Protein AF-A0A0F9EIV1-F1 (afdb_monomer)

Sequence (151 aa):
MVTTETQIANTALSLMGEGEIADIDGTDATAAKLEEVYDQNRDFVLEAFPWPCAIKRLHLTLSGKTAVGGITNANPGVVTATAHPFSDGELVTFVDVDGMSNINGNIFKVKNKATDTFELYDVENEKVDTTLYGTYAAAADFVYRYATPDW

Structure (mmCIF, N/CA/C/O backbone):
data_AF-A0A0F9EIV1-F1
#
_entry.id   AF-A0A0F9EIV1-F1
#
loop_
_atom_site.group_PDB
_atom_site.id
_atom_site.type_symbol
_atom_site.label_atom_id
_atom_site.label_alt_id
_atom_site.label_comp_id
_atom_site.label_asym_id
_atom_site.label_entity_id
_atom_site.label_seq_id
_atom_site.pdbx_PDB_ins_code
_atom_site.Cartn_x
_atom_site.Cartn_y
_atom_site.Cartn_z
_atom_site.occupancy
_atom_site.B_iso_or_equiv
_atom_site.auth_seq_id
_atom_site.auth_comp_id
_atom_site.auth_asym_id
_atom_site.auth_atom_id
_atom_site.pdbx_PDB_model_num
ATOM 1 N N . MET A 1 1 ? -20.944 -5.362 27.459 1.00 55.03 1 MET A N 1
ATOM 2 C CA . MET A 1 1 ? -20.037 -6.200 26.652 1.00 55.03 1 MET A CA 1
ATOM 3 C C . MET A 1 1 ? -19.846 -5.435 25.360 1.00 55.03 1 MET A C 1
ATOM 5 O O . MET A 1 1 ? -20.838 -5.206 24.684 1.00 55.03 1 MET A O 1
ATOM 9 N N . VAL A 1 2 ? -18.653 -4.901 25.121 1.00 57.84 2 VAL A N 1
ATOM 10 C CA . VAL A 1 2 ? -18.338 -4.182 23.881 1.00 57.84 2 VAL A CA 1
ATOM 11 C C . VAL A 1 2 ? -18.090 -5.266 22.837 1.00 57.84 2 VAL A C 1
ATOM 13 O O . VAL A 1 2 ? -17.235 -6.119 23.055 1.00 57.84 2 VAL A O 1
ATOM 16 N N . THR A 1 3 ? -18.921 -5.338 21.804 1.00 75.31 3 THR A N 1
ATOM 17 C CA . THR A 1 3 ? -18.943 -6.465 20.857 1.00 75.31 3 THR A CA 1
ATOM 18 C C . THR A 1 3 ? -18.286 -6.138 19.520 1.00 75.31 3 THR A C 1
ATOM 20 O O . THR A 1 3 ? -18.046 -7.050 18.738 1.00 75.31 3 THR A O 1
ATOM 23 N N . THR A 1 4 ? -17.994 -4.862 19.254 1.00 85.94 4 THR A N 1
ATOM 24 C CA . THR A 1 4 ? -17.487 -4.373 17.960 1.00 85.94 4 THR A CA 1
ATOM 25 C C . THR A 1 4 ? -16.429 -3.285 18.143 1.00 85.94 4 THR A C 1
ATOM 27 O O . THR A 1 4 ? -16.513 -2.513 19.099 1.00 85.94 4 THR A O 1
ATOM 30 N N . GLU A 1 5 ? -15.504 -3.158 17.194 1.00 83.38 5 GLU A N 1
ATOM 31 C CA . GLU A 1 5 ? -14.418 -2.161 17.201 1.00 83.38 5 GLU A CA 1
ATOM 32 C C . GLU A 1 5 ? -14.948 -0.721 17.262 1.00 83.38 5 GLU A C 1
ATOM 34 O O . GLU A 1 5 ? -14.504 0.065 18.097 1.00 83.38 5 GLU A O 1
ATOM 39 N N . THR A 1 6 ? -16.021 -0.418 16.528 1.00 87.56 6 THR A N 1
ATOM 40 C CA . THR A 1 6 ? -16.724 0.877 16.576 1.00 87.56 6 THR A CA 1
ATOM 41 C C . THR A 1 6 ? -17.190 1.253 17.986 1.00 87.56 6 THR A C 1
ATOM 43 O O . THR A 1 6 ? -17.104 2.405 18.400 1.00 87.56 6 THR A O 1
ATOM 46 N N . GLN A 1 7 ? -17.637 0.280 18.785 1.00 88.88 7 GLN A N 1
ATOM 47 C CA . GLN A 1 7 ? -18.048 0.542 20.167 1.00 88.88 7 GLN A CA 1
ATOM 48 C C . GLN A 1 7 ? -16.840 0.777 21.090 1.00 88.88 7 GLN A C 1
ATOM 50 O O . GLN A 1 7 ? -16.956 1.527 22.062 1.00 88.88 7 GLN A O 1
ATOM 55 N N . ILE A 1 8 ? -15.683 0.171 20.799 1.00 88.06 8 ILE A N 1
ATOM 56 C CA . ILE A 1 8 ? -14.431 0.447 21.521 1.00 88.06 8 ILE A CA 1
ATOM 57 C C . ILE A 1 8 ? -13.984 1.882 21.218 1.00 88.06 8 ILE A C 1
ATOM 59 O O . ILE A 1 8 ? -13.738 2.652 22.148 1.00 88.06 8 ILE A O 1
ATOM 63 N N . ALA A 1 9 ? -13.973 2.266 19.939 1.00 86.88 9 ALA A N 1
ATOM 64 C CA . ALA A 1 9 ? -13.646 3.619 19.497 1.00 86.88 9 ALA A CA 1
ATOM 65 C C . ALA A 1 9 ? -14.582 4.674 20.114 1.00 86.88 9 ALA A C 1
ATOM 67 O O . ALA A 1 9 ? -14.111 5.657 20.685 1.00 86.88 9 ALA A O 1
ATOM 68 N N . ASN A 1 10 ? -15.897 4.434 20.114 1.00 89.25 10 ASN A N 1
ATOM 69 C CA . ASN A 1 10 ? -16.872 5.339 20.736 1.00 89.25 10 ASN A CA 1
ATOM 70 C C . ASN A 1 10 ? -16.708 5.447 22.258 1.00 89.25 10 ASN A C 1
ATOM 72 O O . ASN A 1 10 ? -16.908 6.521 22.826 1.00 89.25 10 ASN A O 1
ATOM 76 N N . THR A 1 11 ? -16.269 4.377 22.929 1.00 89.81 11 THR A N 1
ATOM 77 C CA . THR A 1 11 ? -15.935 4.448 24.360 1.00 89.81 11 THR A CA 1
ATOM 78 C C . THR A 1 11 ? -14.747 5.386 24.598 1.00 89.81 11 THR A C 1
ATOM 80 O O . THR A 1 11 ? -14.779 6.189 25.528 1.00 89.81 11 THR A O 1
ATOM 83 N N . ALA A 1 12 ? -13.719 5.333 23.744 1.00 86.75 12 ALA A N 1
ATOM 84 C CA . ALA A 1 12 ? -12.575 6.241 23.827 1.00 86.75 12 ALA A CA 1
ATOM 85 C C . ALA A 1 12 ? -12.963 7.699 23.520 1.00 86.75 12 ALA A C 1
ATOM 87 O O . ALA A 1 12 ? -12.573 8.605 24.255 1.00 86.75 12 ALA A O 1
ATOM 88 N N . LEU A 1 13 ? -13.780 7.929 22.488 1.00 87.75 13 LEU A N 1
ATOM 89 C CA . LEU A 1 13 ? -14.292 9.258 22.133 1.00 87.75 13 LEU A CA 1
ATOM 90 C C . LEU A 1 13 ? -15.104 9.891 23.265 1.00 87.75 13 LEU A C 1
ATOM 92 O O . LEU A 1 13 ? -14.881 11.052 23.612 1.00 87.75 13 LEU A O 1
ATOM 96 N N . SER A 1 14 ? -15.968 9.105 23.912 1.00 90.50 14 SER A N 1
ATOM 97 C CA . SER A 1 14 ? -16.748 9.568 25.059 1.00 90.50 14 SER A CA 1
ATOM 98 C C . SER A 1 14 ? -15.867 10.010 26.234 1.00 90.50 14 SER A C 1
ATOM 100 O O . SER A 1 14 ? -16.248 10.938 26.947 1.00 90.50 14 SER A O 1
ATOM 102 N N . LEU A 1 15 ? -14.698 9.391 26.439 1.00 87.94 15 LEU A N 1
ATOM 103 C CA . LEU A 1 15 ? -13.747 9.796 27.483 1.00 87.94 15 LEU A CA 1
ATOM 104 C C . LEU A 1 15 ? -13.010 11.100 27.141 1.00 87.94 15 LEU A C 1
ATOM 106 O O . LEU A 1 15 ? -12.601 11.821 28.049 1.00 87.94 15 LEU A O 1
ATOM 110 N N . MET A 1 16 ? -12.859 11.411 25.852 1.00 88.50 16 MET A N 1
ATOM 111 C CA . MET A 1 16 ? -12.241 12.649 25.360 1.00 88.50 16 MET A CA 1
ATOM 112 C C . MET A 1 16 ? -13.246 13.802 25.192 1.00 88.50 16 MET A C 1
ATOM 114 O O . MET A 1 16 ? -12.832 14.938 24.978 1.00 88.50 16 MET A O 1
ATOM 118 N N . GLY A 1 17 ? -14.551 13.533 25.329 1.00 87.88 17 GLY A N 1
ATOM 119 C CA . GLY A 1 17 ? -15.622 14.521 25.157 1.00 87.88 17 GLY A CA 1
ATOM 120 C C . GLY A 1 17 ? -16.002 14.790 23.697 1.00 87.88 17 GLY A C 1
ATOM 121 O O . GLY A 1 17 ? -16.641 15.801 23.415 1.00 87.88 17 GLY A O 1
ATOM 122 N N . GLU A 1 18 ? -15.613 13.899 22.788 1.00 85.94 18 GLU A N 1
ATOM 123 C CA . GLU A 1 18 ? -15.919 13.974 21.359 1.00 85.94 18 GLU A CA 1
ATOM 124 C C . GLU A 1 18 ? -17.235 13.252 21.020 1.00 85.94 18 GLU A C 1
ATOM 126 O O . GLU A 1 18 ? -17.737 12.429 21.792 1.00 85.94 18 GLU A O 1
ATOM 131 N N . GLY A 1 19 ? -17.807 13.568 19.855 1.00 86.00 19 GLY A N 1
ATOM 132 C CA . GLY A 1 19 ? -19.012 12.905 19.345 1.00 86.00 19 GLY A CA 1
ATOM 133 C C . GLY A 1 19 ? -18.749 11.474 18.866 1.00 86.00 19 GLY A C 1
ATOM 134 O O . GLY A 1 19 ? -17.649 11.157 18.420 1.00 86.00 19 GLY A O 1
ATOM 135 N N . GLU A 1 20 ? -19.768 10.616 18.937 1.00 88.12 20 GLU A N 1
ATOM 136 C CA . GLU A 1 20 ? -19.689 9.227 18.469 1.00 88.12 20 GLU A CA 1
ATOM 137 C C . GLU A 1 20 ? -19.606 9.131 16.938 1.00 88.12 20 GLU A C 1
ATOM 139 O O . GLU A 1 20 ? -20.205 9.926 16.209 1.00 88.12 20 GLU A O 1
ATOM 144 N N . ILE A 1 21 ? -18.905 8.105 16.461 1.00 87.44 21 ILE A N 1
ATOM 145 C CA . ILE A 1 21 ? -18.846 7.711 15.054 1.00 87.44 21 ILE A CA 1
ATOM 146 C C . ILE A 1 21 ? -19.824 6.564 14.768 1.00 87.44 21 ILE A C 1
ATOM 148 O O . ILE A 1 21 ? -20.094 5.718 15.626 1.00 87.44 21 ILE A O 1
ATOM 152 N N . ALA A 1 22 ? -20.361 6.537 13.546 1.00 86.50 22 ALA A N 1
ATOM 153 C CA . ALA A 1 22 ? -21.293 5.499 13.105 1.00 86.50 22 ALA A CA 1
ATOM 154 C C . ALA A 1 22 ? -20.580 4.187 12.748 1.00 86.50 22 ALA A C 1
ATOM 156 O O . ALA A 1 22 ? -21.111 3.109 13.015 1.00 86.50 22 ALA A O 1
ATOM 157 N N . ASP A 1 23 ? -19.387 4.294 12.163 1.00 83.62 23 ASP A N 1
ATOM 158 C CA . ASP A 1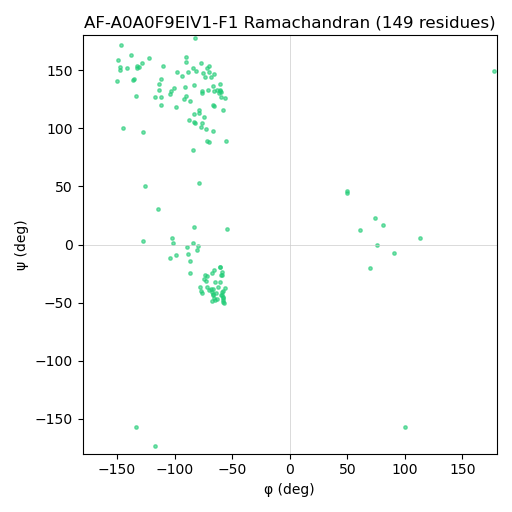 23 ? -18.558 3.169 11.754 1.00 83.62 23 ASP A CA 1
ATOM 159 C C . ASP A 1 23 ? -17.077 3.554 11.828 1.00 83.62 23 ASP A C 1
ATOM 161 O O . ASP A 1 23 ? -16.729 4.693 11.506 1.00 83.62 23 ASP A O 1
ATOM 165 N N . ILE A 1 24 ? -16.226 2.630 12.280 1.00 80.94 24 ILE A N 1
ATOM 166 C CA . ILE A 1 24 ? -14.777 2.863 12.370 1.00 80.94 24 ILE A CA 1
ATOM 167 C C . ILE A 1 24 ? -14.133 2.867 10.982 1.00 80.94 24 ILE A C 1
ATOM 169 O O . ILE A 1 24 ? -13.260 3.691 10.743 1.00 80.94 24 ILE A O 1
ATOM 173 N N . ASP A 1 25 ? -14.690 2.093 10.047 1.00 80.81 25 ASP A N 1
ATOM 174 C CA . ASP A 1 25 ? -14.290 2.058 8.632 1.00 80.81 25 ASP A CA 1
ATOM 175 C C . ASP A 1 25 ? -14.959 3.188 7.812 1.00 80.81 25 ASP A C 1
ATOM 177 O O . ASP A 1 25 ? -15.049 3.151 6.579 1.00 80.81 25 ASP A O 1
ATOM 181 N N . GLY A 1 26 ? -15.519 4.191 8.497 1.00 75.94 26 GLY A N 1
ATOM 182 C CA . GLY A 1 26 ? -16.190 5.329 7.883 1.00 75.94 26 GLY A CA 1
ATOM 183 C C . GLY A 1 26 ? -15.218 6.278 7.177 1.00 75.94 26 GLY A C 1
ATOM 184 O O . GLY A 1 26 ? -14.062 6.437 7.553 1.00 75.94 26 GLY A O 1
ATOM 185 N N . THR A 1 27 ? -15.707 7.004 6.171 1.00 77.50 27 THR A N 1
ATOM 186 C CA . THR A 1 27 ? -14.885 7.952 5.394 1.00 77.50 27 THR A CA 1
ATOM 187 C C . THR A 1 27 ? -14.665 9.306 6.080 1.00 77.50 27 THR A C 1
ATOM 189 O O . THR A 1 27 ? -14.022 10.191 5.514 1.00 77.50 27 THR A O 1
ATOM 192 N N . ASP A 1 28 ? -15.237 9.514 7.267 1.00 82.75 28 ASP A N 1
ATOM 193 C CA . ASP A 1 28 ? -15.106 10.764 8.010 1.00 82.75 28 ASP A CA 1
ATOM 194 C C . ASP A 1 28 ? -13.700 10.898 8.614 1.00 82.75 28 ASP A C 1
ATOM 196 O O . ASP A 1 28 ? -13.107 9.931 9.087 1.00 82.75 28 ASP A O 1
ATOM 200 N N . ALA A 1 29 ? -13.166 12.122 8.663 1.00 79.88 29 ALA A N 1
ATOM 201 C CA . ALA A 1 29 ? -11.790 12.373 9.111 1.00 79.88 29 ALA A CA 1
ATOM 202 C C . ALA A 1 29 ? -11.492 11.884 10.545 1.00 79.88 29 ALA A C 1
ATOM 204 O O . ALA A 1 29 ? -10.339 11.610 10.877 1.00 79.88 29 ALA A O 1
ATOM 205 N N . THR A 1 30 ? -12.515 11.796 11.400 1.00 81.25 30 THR A N 1
ATOM 206 C CA . THR A 1 30 ? -12.402 11.252 12.761 1.00 81.25 30 THR A CA 1
ATOM 207 C C . THR A 1 30 ? -12.314 9.727 12.752 1.00 81.25 30 THR A C 1
ATOM 209 O O . THR A 1 30 ? -11.489 9.179 13.476 1.00 81.25 30 THR A O 1
ATOM 212 N N . ALA A 1 31 ? -13.111 9.055 11.916 1.00 79.00 31 ALA A N 1
ATOM 213 C CA . ALA A 1 31 ? -13.103 7.600 11.773 1.00 79.00 31 ALA A CA 1
ATOM 214 C C . ALA A 1 31 ? -11.761 7.115 11.204 1.00 79.00 31 ALA A C 1
ATOM 216 O O . ALA A 1 31 ? -11.100 6.310 11.847 1.00 79.00 31 ALA A O 1
ATOM 217 N N . ALA A 1 32 ? -11.270 7.743 10.130 1.00 76.75 32 ALA A N 1
ATOM 218 C CA . ALA A 1 32 ? -9.970 7.411 9.537 1.00 76.75 32 ALA A CA 1
ATOM 219 C C . ALA A 1 32 ? -8.794 7.540 10.530 1.00 76.75 32 ALA A C 1
ATOM 221 O O . ALA A 1 32 ? -7.890 6.709 10.558 1.00 76.75 32 ALA A O 1
ATOM 222 N N . LYS A 1 33 ? -8.805 8.573 11.386 1.00 79.19 33 LYS A N 1
ATOM 223 C CA . LYS A 1 33 ? -7.783 8.734 12.436 1.00 79.19 33 LYS A CA 1
ATOM 224 C C . LYS A 1 33 ? -7.938 7.720 13.567 1.00 79.19 33 LYS A C 1
ATOM 226 O O . LYS A 1 33 ? -6.940 7.295 14.138 1.00 79.19 33 LYS A O 1
ATOM 231 N N . LEU A 1 34 ? -9.171 7.375 13.936 1.00 83.19 34 LEU A N 1
ATOM 232 C CA . LEU A 1 34 ? -9.435 6.362 14.957 1.00 83.19 34 LEU A CA 1
ATOM 233 C C . LEU A 1 34 ? -9.019 4.976 14.494 1.00 83.19 34 LEU A C 1
ATOM 235 O O . LEU A 1 34 ? -8.437 4.257 15.295 1.00 83.19 34 LEU A O 1
ATOM 239 N N . GLU A 1 35 ? -9.287 4.631 13.238 1.00 80.81 35 GLU A N 1
ATOM 240 C CA . GLU A 1 35 ? -8.837 3.389 12.612 1.00 80.81 35 GLU A CA 1
ATOM 241 C C . GLU A 1 35 ? -7.307 3.292 12.680 1.00 80.81 35 GLU A C 1
ATOM 243 O O . GLU A 1 35 ? -6.776 2.333 13.237 1.00 80.81 35 GLU A O 1
ATOM 248 N N . GLU A 1 36 ? -6.593 4.343 12.256 1.00 77.00 36 GLU A N 1
ATOM 249 C CA . GLU A 1 36 ? -5.128 4.402 12.329 1.00 77.00 36 GLU A CA 1
ATOM 250 C C . GLU A 1 36 ? -4.601 4.228 13.767 1.00 77.00 36 GLU A C 1
ATOM 252 O O . GLU A 1 36 ? -3.705 3.420 14.016 1.00 77.00 36 GLU A O 1
ATOM 257 N N . VAL A 1 37 ? -5.167 4.955 14.736 1.00 78.56 37 VAL A N 1
ATOM 258 C CA . VAL A 1 37 ? -4.743 4.888 16.146 1.00 78.56 37 VAL A CA 1
ATOM 259 C C . VAL A 1 37 ? -5.098 3.541 16.782 1.00 78.56 37 VAL A C 1
ATOM 261 O O . VAL A 1 37 ? -4.336 3.021 17.601 1.00 78.56 37 VAL A O 1
ATOM 264 N N . TYR A 1 38 ? -6.256 2.973 16.454 1.00 81.56 38 TYR A N 1
ATOM 265 C CA . TYR A 1 38 ? -6.691 1.676 16.964 1.00 81.56 38 TYR A CA 1
ATOM 266 C C . TYR A 1 38 ? -5.776 0.561 16.458 1.00 81.56 38 TYR A C 1
ATOM 268 O O . TYR A 1 38 ? -5.301 -0.242 17.262 1.00 81.56 38 TYR A O 1
ATOM 276 N N . ASP A 1 39 ? -5.455 0.568 15.165 1.00 75.94 39 ASP A N 1
ATOM 277 C CA . ASP A 1 39 ? -4.548 -0.395 14.552 1.00 75.94 39 ASP A CA 1
ATOM 278 C C . ASP A 1 39 ? -3.131 -0.297 15.125 1.00 75.94 39 ASP A C 1
ATOM 280 O O . ASP A 1 39 ? -2.584 -1.312 15.554 1.00 75.94 39 ASP A O 1
ATOM 284 N N . GLN A 1 40 ? -2.573 0.913 15.246 1.00 73.75 40 GLN A N 1
ATOM 285 C CA . GLN A 1 40 ? -1.253 1.120 15.857 1.00 73.75 40 GLN A CA 1
ATOM 286 C C . GLN A 1 40 ? -1.187 0.585 17.295 1.00 73.75 40 GLN A C 1
ATOM 288 O O . GLN A 1 40 ? -0.233 -0.094 17.672 1.00 73.75 40 GLN A O 1
ATOM 293 N N . ASN A 1 41 ? -2.209 0.863 18.112 1.00 75.06 41 ASN A N 1
ATOM 294 C CA . ASN A 1 41 ? -2.249 0.396 19.499 1.00 75.06 41 ASN A CA 1
ATOM 295 C C . ASN A 1 41 ? -2.457 -1.115 19.600 1.00 75.06 41 ASN A C 1
ATOM 297 O O . ASN A 1 41 ? -1.862 -1.759 20.465 1.00 75.06 41 ASN A O 1
ATOM 301 N N . ARG A 1 42 ? -3.308 -1.687 18.742 1.00 77.25 42 ARG A N 1
ATOM 302 C CA . ARG A 1 42 ? -3.500 -3.135 18.658 1.00 77.25 42 ARG A CA 1
ATOM 303 C C . ARG A 1 42 ? -2.170 -3.809 18.351 1.00 77.25 42 ARG A C 1
ATOM 305 O O . ARG A 1 42 ? -1.802 -4.743 19.056 1.00 77.25 42 ARG A O 1
ATOM 312 N N . ASP A 1 43 ? -1.458 -3.321 17.346 1.00 71.19 43 ASP A N 1
ATOM 313 C CA . ASP A 1 43 ? -0.210 -3.925 16.898 1.00 71.19 43 ASP A CA 1
ATOM 314 C C . ASP A 1 43 ? 0.876 -3.781 17.981 1.00 71.19 43 ASP A C 1
ATOM 316 O O . ASP A 1 43 ? 1.478 -4.784 18.357 1.00 71.19 43 ASP A O 1
ATOM 320 N N . PHE A 1 44 ? 0.991 -2.615 18.631 1.00 68.62 44 PHE A N 1
ATOM 321 C CA . PHE A 1 44 ? 1.892 -2.412 19.776 1.00 68.62 44 PHE A CA 1
ATOM 322 C C . PHE A 1 44 ? 1.602 -3.356 20.958 1.00 68.62 44 PHE A C 1
ATOM 324 O O . PHE A 1 44 ? 2.509 -3.916 21.573 1.00 68.62 44 PHE A O 1
ATOM 331 N N . VAL A 1 45 ? 0.325 -3.558 21.307 1.00 73.88 45 VAL A N 1
ATOM 332 C CA . VAL A 1 45 ? -0.062 -4.476 22.394 1.00 73.88 45 VAL A CA 1
ATOM 333 C C . VAL A 1 45 ? 0.255 -5.924 22.027 1.00 73.88 45 VAL A C 1
ATOM 335 O O . VAL A 1 45 ? 0.671 -6.699 22.894 1.00 73.88 45 VAL A O 1
ATOM 338 N N . LEU A 1 46 ? 0.053 -6.292 20.763 1.00 69.75 46 LEU A N 1
ATOM 339 C CA . LEU A 1 46 ? 0.355 -7.627 20.257 1.00 69.75 46 LEU A CA 1
ATOM 340 C C . LEU A 1 46 ? 1.864 -7.883 20.138 1.00 69.75 46 LEU A C 1
ATOM 342 O O . LEU A 1 46 ? 2.270 -9.033 20.282 1.00 69.75 46 LEU A O 1
ATOM 346 N N . GLU A 1 47 ? 2.670 -6.840 19.948 1.00 64.25 47 GLU A N 1
ATOM 347 C CA . GLU A 1 47 ? 4.137 -6.887 19.930 1.00 64.25 47 GLU A CA 1
ATOM 348 C C . GLU A 1 47 ? 4.730 -6.994 21.344 1.00 64.25 47 GLU A C 1
ATOM 350 O O . GLU A 1 47 ? 5.647 -7.775 21.585 1.00 64.25 47 GLU A O 1
ATOM 355 N N . ALA A 1 48 ? 4.169 -6.274 22.322 1.00 73.44 48 ALA A N 1
ATOM 356 C CA . ALA A 1 48 ? 4.748 -6.172 23.664 1.00 73.44 48 ALA A CA 1
ATOM 357 C C . ALA A 1 48 ? 4.915 -7.518 24.400 1.00 73.44 48 ALA A C 1
ATOM 359 O O . ALA A 1 48 ? 5.731 -7.610 25.322 1.00 73.44 48 ALA A O 1
ATOM 360 N N . PHE A 1 49 ? 4.143 -8.554 24.040 1.00 65.38 49 PHE A N 1
ATOM 361 C CA . PHE A 1 49 ? 4.232 -9.876 24.665 1.00 65.38 49 PHE A CA 1
ATOM 362 C C . PHE A 1 49 ? 3.929 -11.031 23.691 1.00 65.38 49 PHE A C 1
ATOM 364 O O . PHE A 1 49 ? 3.074 -10.904 22.821 1.00 65.38 49 PHE A O 1
ATOM 371 N N . PRO A 1 50 ? 4.527 -12.225 23.879 1.00 72.00 50 PRO A N 1
ATOM 372 C CA . PRO A 1 50 ? 4.166 -13.418 23.113 1.00 72.00 50 PRO A CA 1
ATOM 373 C C . PRO A 1 50 ? 2.792 -13.954 23.542 1.00 72.00 50 PRO A C 1
ATOM 375 O O . PRO A 1 50 ? 2.690 -14.788 24.442 1.00 72.00 50 PRO A O 1
ATOM 378 N N . TRP A 1 51 ? 1.718 -13.476 22.915 1.00 76.12 51 TRP A N 1
ATOM 379 C CA . TRP A 1 51 ? 0.339 -13.874 23.217 1.00 76.12 51 TRP A CA 1
ATOM 380 C C . TRP A 1 51 ? -0.047 -15.180 22.495 1.00 76.12 51 TRP A C 1
ATOM 382 O O . TRP A 1 51 ? -0.367 -15.148 21.305 1.00 76.12 51 TRP A O 1
ATOM 392 N N . PRO A 1 52 ? -0.133 -16.347 23.169 1.00 66.44 52 PRO A N 1
ATOM 393 C CA . PRO A 1 52 ? -0.424 -17.618 22.493 1.00 66.44 52 PRO A CA 1
ATOM 394 C C . PRO A 1 52 ? -1.850 -17.673 21.923 1.00 66.44 52 PRO A C 1
ATOM 396 O O . PRO A 1 52 ? -2.131 -18.418 20.986 1.00 66.44 52 PRO A O 1
ATOM 399 N N . CYS A 1 53 ? -2.758 -16.885 22.503 1.00 69.06 53 CYS A N 1
ATOM 400 C CA . CYS A 1 53 ? -4.147 -16.747 22.076 1.00 69.06 53 CYS A CA 1
ATOM 401 C C . CYS A 1 53 ? -4.355 -15.695 20.977 1.00 69.06 53 CYS A C 1
ATOM 403 O O . CYS A 1 53 ? -5.413 -15.701 20.355 1.00 69.06 53 CYS A O 1
ATOM 405 N N . ALA A 1 54 ? -3.368 -14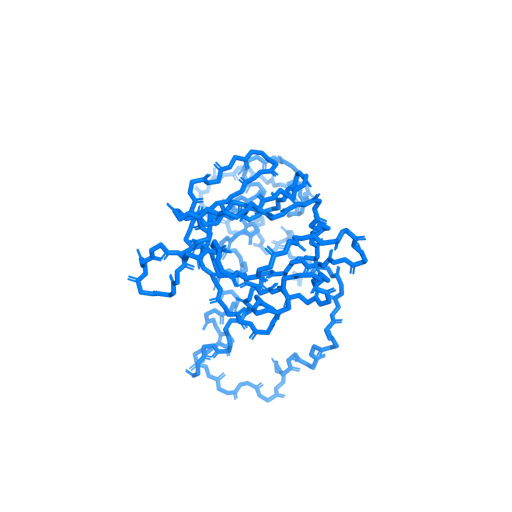.832 20.715 1.00 61.62 54 ALA A N 1
ATOM 406 C CA . ALA A 1 54 ? -3.450 -13.762 19.721 1.00 61.62 54 ALA A CA 1
ATOM 407 C C . ALA A 1 54 ? -2.471 -13.979 18.554 1.00 61.62 54 ALA A C 1
ATOM 409 O O . ALA A 1 54 ? -1.989 -13.039 17.930 1.00 61.62 54 ALA A O 1
ATOM 410 N N . ILE A 1 55 ? -2.187 -15.243 18.227 1.00 53.97 55 ILE A N 1
ATOM 411 C CA . ILE A 1 55 ? -1.415 -15.604 17.037 1.00 53.97 55 ILE A CA 1
ATOM 412 C C . ILE A 1 55 ? -2.331 -15.474 15.814 1.00 53.97 55 ILE A C 1
ATOM 414 O O . ILE A 1 55 ? -3.135 -16.368 15.524 1.00 53.97 55 ILE A O 1
ATOM 418 N N . LYS A 1 56 ? -2.198 -14.376 15.065 1.00 52.09 56 LYS A N 1
ATOM 419 C CA . LYS A 1 56 ? -2.858 -14.222 13.763 1.00 52.09 56 LYS A CA 1
ATOM 420 C C . LYS A 1 56 ? -2.144 -15.117 12.746 1.00 52.09 56 LYS A C 1
ATOM 422 O O . LYS A 1 56 ? -1.101 -14.766 12.207 1.00 52.09 56 LYS A O 1
ATOM 427 N N . ARG A 1 57 ? -2.707 -16.296 12.461 1.00 44.16 57 ARG A N 1
ATOM 428 C CA . ARG A 1 57 ? -2.336 -17.066 11.261 1.00 44.16 57 ARG A CA 1
ATOM 429 C C . ARG A 1 57 ? -2.877 -16.318 10.047 1.00 44.16 57 ARG A C 1
ATOM 431 O O . ARG A 1 57 ? -4.012 -16.539 9.636 1.00 44.16 57 ARG A O 1
ATOM 438 N N . LEU A 1 58 ? -2.089 -15.387 9.524 1.00 47.09 58 LEU A N 1
ATOM 439 C CA . LEU A 1 58 ? -2.434 -14.651 8.320 1.00 47.09 58 LEU A CA 1
ATOM 440 C C . LEU A 1 58 ? -2.244 -15.596 7.124 1.00 47.09 58 LEU A C 1
ATOM 442 O O . LEU A 1 58 ? -1.122 -15.946 6.771 1.00 47.09 58 LEU A O 1
ATOM 446 N N . HIS A 1 59 ? -3.337 -16.030 6.490 1.00 41.81 59 HIS A N 1
ATOM 447 C CA . HIS A 1 59 ? -3.247 -16.267 5.048 1.00 41.81 59 HIS A CA 1
ATOM 448 C C . HIS A 1 59 ? -2.877 -14.916 4.448 1.00 41.81 59 HIS A C 1
ATOM 450 O O . HIS A 1 59 ? -3.522 -13.944 4.829 1.00 41.81 59 HIS A O 1
ATOM 456 N N . LEU A 1 60 ? -1.879 -14.843 3.563 1.00 44.31 60 LEU A N 1
ATOM 457 C CA . LEU A 1 60 ? -1.600 -13.634 2.784 1.00 44.31 60 LEU A CA 1
ATOM 458 C C . LEU A 1 60 ? -2.894 -13.247 2.042 1.00 44.31 60 LEU A C 1
ATOM 460 O O . LEU A 1 60 ? -3.196 -13.756 0.966 1.00 44.31 60 LEU A O 1
ATOM 464 N N . THR A 1 61 ? -3.744 -12.445 2.674 1.00 46.72 61 THR A N 1
ATOM 465 C CA . THR A 1 61 ? -5.014 -12.020 2.110 1.00 46.72 61 THR A CA 1
ATOM 466 C C . THR A 1 61 ? -4.753 -10.746 1.347 1.00 46.72 61 THR A C 1
ATOM 468 O O . THR A 1 61 ? -4.200 -9.793 1.883 1.00 46.72 61 THR A O 1
ATOM 471 N N . LEU A 1 62 ? -5.204 -10.760 0.100 1.00 50.72 62 LEU A N 1
ATOM 472 C CA . LEU A 1 62 ? -5.172 -9.736 -0.942 1.00 50.72 62 LEU A CA 1
ATOM 473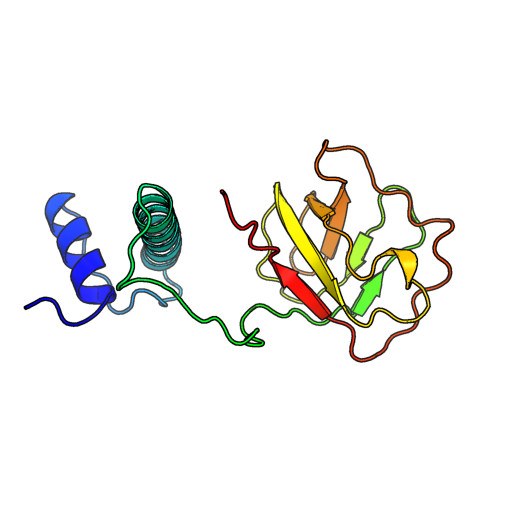 C C . LEU A 1 62 ? -5.782 -8.363 -0.562 1.00 50.72 62 LEU A C 1
ATOM 475 O O . LEU A 1 62 ? -6.086 -7.569 -1.446 1.00 50.72 62 LEU A O 1
ATOM 479 N N . SER A 1 63 ? -6.039 -8.103 0.719 1.00 48.16 63 SER A N 1
ATOM 480 C CA . SER A 1 63 ? -6.578 -6.843 1.226 1.00 48.16 63 SER A CA 1
ATOM 481 C C . SER A 1 63 ? -5.395 -5.912 1.485 1.00 48.16 63 SER A C 1
ATOM 483 O O . SER A 1 63 ? -4.601 -6.166 2.384 1.00 48.16 63 SER A O 1
ATOM 485 N N . GLY A 1 64 ? -5.214 -4.901 0.635 1.00 60.06 64 GLY A N 1
ATOM 486 C CA . GLY A 1 64 ? -4.030 -4.028 0.631 1.00 60.06 64 GLY A CA 1
ATOM 487 C C . GLY A 1 64 ? -3.144 -4.157 -0.612 1.00 60.06 64 GLY A C 1
ATOM 488 O O . GLY A 1 64 ? -2.088 -3.529 -0.668 1.00 60.06 64 GLY A O 1
ATOM 489 N N . LYS A 1 65 ? -3.566 -4.942 -1.614 1.00 71.19 65 LYS A N 1
ATOM 490 C CA . LYS A 1 65 ? -2.927 -4.931 -2.931 1.00 71.19 65 LYS A CA 1
ATOM 491 C C . LYS A 1 65 ? -3.337 -3.701 -3.709 1.00 71.19 65 LYS A C 1
ATOM 493 O O . LYS A 1 65 ? -4.529 -3.441 -3.858 1.00 71.19 65 LYS A O 1
ATOM 498 N N . THR A 1 66 ? -2.365 -3.017 -4.283 1.00 80.12 66 THR A N 1
ATOM 499 C CA . THR A 1 66 ? -2.622 -2.029 -5.326 1.00 80.12 66 THR A CA 1
ATOM 500 C C . THR A 1 66 ? -2.017 -2.538 -6.623 1.00 80.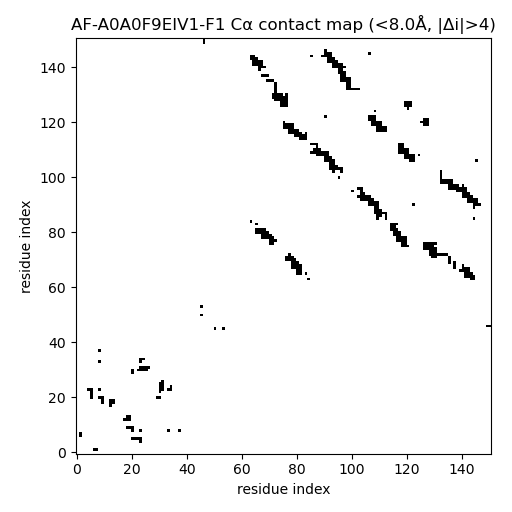12 66 THR A C 1
ATOM 502 O O . THR A 1 66 ? -0.896 -3.047 -6.631 1.00 80.12 66 THR A O 1
ATOM 505 N N . ALA A 1 67 ? -2.781 -2.465 -7.712 1.00 86.31 67 ALA A N 1
ATOM 506 C CA . ALA A 1 67 ? -2.266 -2.799 -9.033 1.00 86.31 67 ALA A CA 1
ATOM 507 C C . ALA A 1 67 ? -1.195 -1.781 -9.429 1.00 86.31 67 ALA A C 1
ATOM 509 O O . ALA A 1 67 ? -1.406 -0.572 -9.304 1.00 86.31 67 ALA A O 1
ATOM 510 N N . VAL A 1 68 ? -0.059 -2.276 -9.907 1.00 88.69 68 VAL A N 1
ATOM 511 C CA . VAL A 1 68 ? 0.978 -1.421 -10.483 1.00 88.69 68 VAL A CA 1
ATOM 512 C C . VAL A 1 68 ? 0.637 -1.218 -11.954 1.00 88.69 68 VAL A C 1
ATOM 514 O O . VAL A 1 68 ? 0.445 -2.177 -12.688 1.00 88.69 68 VAL A O 1
ATOM 517 N N . GLY A 1 69 ? 0.500 0.039 -12.369 1.00 87.62 69 GLY A N 1
ATOM 518 C CA . GLY A 1 69 ? 0.245 0.427 -13.758 1.00 87.62 69 GLY A CA 1
ATOM 519 C C . GLY A 1 69 ? 1.501 0.868 -14.510 1.00 87.62 69 GLY A C 1
ATOM 520 O O . GLY A 1 69 ? 1.445 1.086 -15.719 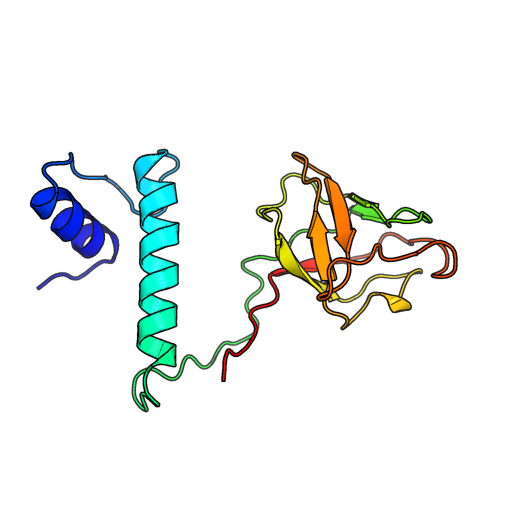1.00 87.62 69 GLY A O 1
ATOM 521 N N . GLY A 1 70 ? 2.626 1.036 -13.810 1.00 89.75 70 GLY A N 1
ATOM 522 C CA . GLY A 1 70 ? 3.878 1.489 -14.405 1.00 89.75 70 GLY A CA 1
ATOM 523 C C . GLY A 1 70 ? 5.000 1.653 -13.390 1.00 89.75 70 GLY A C 1
ATOM 524 O O . GLY A 1 70 ? 4.751 2.023 -12.245 1.00 89.75 70 GLY A O 1
ATOM 525 N N . ILE A 1 71 ? 6.238 1.436 -13.829 1.00 91.06 71 ILE A N 1
ATOM 526 C CA . ILE A 1 71 ? 7.453 1.792 -13.088 1.00 91.06 71 ILE A CA 1
ATOM 527 C C . ILE A 1 71 ? 8.410 2.491 -14.061 1.00 91.06 71 ILE A C 1
ATOM 529 O O . ILE A 1 71 ? 8.655 1.994 -15.164 1.00 91.06 71 ILE A O 1
ATOM 533 N N . THR A 1 72 ? 8.907 3.673 -13.696 1.00 92.62 72 THR A N 1
ATOM 534 C CA . THR A 1 72 ? 9.827 4.446 -14.543 1.00 92.62 72 THR A CA 1
ATOM 535 C C . THR A 1 72 ? 11.264 3.949 -14.412 1.00 92.62 72 THR A C 1
ATOM 537 O O . THR A 1 72 ? 11.671 3.514 -13.347 1.00 92.62 72 THR A O 1
ATOM 540 N N . ASN A 1 73 ? 12.051 4.070 -15.486 1.00 89.12 73 ASN A N 1
ATOM 541 C CA . ASN A 1 73 ? 13.509 3.898 -15.462 1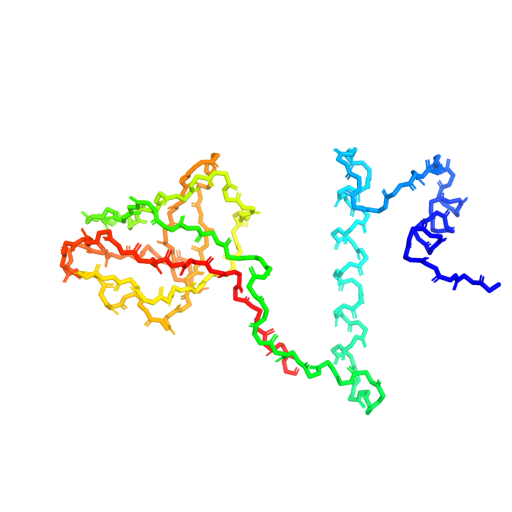.00 89.12 73 ASN A CA 1
ATOM 542 C C . ASN A 1 73 ? 14.183 5.206 -15.040 1.00 89.12 73 ASN A C 1
ATOM 544 O O . ASN A 1 73 ? 14.611 5.990 -15.891 1.00 89.12 73 ASN A O 1
ATOM 548 N N . ALA A 1 74 ? 14.227 5.473 -13.738 1.00 91.00 74 ALA A N 1
ATOM 549 C CA . ALA A 1 74 ? 14.728 6.734 -13.195 1.00 91.00 74 ALA A CA 1
ATOM 550 C C . ALA A 1 74 ? 15.428 6.562 -11.835 1.00 91.00 74 ALA A C 1
ATOM 552 O O . ALA A 1 74 ? 15.406 5.491 -11.226 1.00 91.00 74 ALA A O 1
ATOM 553 N N . ASN A 1 75 ? 16.055 7.643 -11.365 1.00 90.88 75 ASN A N 1
ATOM 554 C CA . ASN A 1 75 ? 16.672 7.744 -10.045 1.00 90.88 75 ASN A CA 1
ATOM 555 C C . ASN A 1 75 ? 16.145 9.009 -9.324 1.00 90.88 75 ASN A C 1
ATOM 557 O O . ASN A 1 75 ? 16.642 10.114 -9.581 1.00 90.88 75 ASN A O 1
ATOM 561 N N . PRO A 1 76 ? 15.128 8.894 -8.451 1.00 92.06 76 PRO A N 1
ATOM 562 C CA . PRO A 1 76 ? 14.489 7.659 -7.988 1.00 92.06 76 PRO A CA 1
ATOM 563 C C . PRO A 1 76 ? 13.517 7.063 -9.019 1.00 92.06 76 PRO A C 1
ATOM 565 O O . PRO A 1 76 ? 12.988 7.777 -9.873 1.00 92.06 76 PRO A O 1
ATOM 568 N N . GLY A 1 77 ? 13.268 5.756 -8.924 1.00 92.44 77 GLY A N 1
ATOM 569 C CA . GLY A 1 77 ? 12.186 5.097 -9.657 1.00 92.44 77 GLY A CA 1
ATOM 570 C C . GLY A 1 77 ? 10.817 5.576 -9.174 1.00 92.44 77 GLY A C 1
ATOM 571 O O . GLY A 1 77 ? 10.590 5.702 -7.972 1.00 92.44 77 GLY A O 1
ATOM 572 N N . VAL A 1 78 ? 9.902 5.839 -10.107 1.00 93.88 78 VAL A N 1
ATOM 573 C CA . VAL A 1 78 ? 8.531 6.290 -9.824 1.00 93.88 78 VAL A CA 1
ATOM 574 C C . VAL A 1 78 ? 7.562 5.187 -10.207 1.00 93.88 78 VAL A C 1
ATOM 576 O O . VAL A 1 78 ? 7.577 4.705 -11.340 1.00 93.88 78 VAL A O 1
ATOM 579 N N . VAL A 1 79 ? 6.699 4.812 -9.273 1.00 93.56 79 VAL A N 1
ATOM 580 C CA . VAL A 1 79 ? 5.661 3.804 -9.465 1.00 93.56 79 VAL A CA 1
ATOM 581 C C . VAL A 1 79 ? 4.336 4.501 -9.707 1.00 93.56 79 VAL A C 1
ATOM 583 O O . VAL A 1 79 ? 3.981 5.440 -9.003 1.00 93.56 79 VAL A O 1
ATOM 586 N N . THR A 1 80 ? 3.602 4.029 -10.708 1.00 93.56 80 THR A N 1
ATOM 587 C CA . THR A 1 80 ? 2.216 4.408 -10.975 1.00 93.56 80 THR A CA 1
ATOM 588 C C . THR A 1 80 ? 1.303 3.335 -10.405 1.00 93.56 80 THR A C 1
ATOM 590 O O . THR A 1 80 ? 1.360 2.182 -10.826 1.00 93.56 80 THR A O 1
ATOM 593 N N . ALA A 1 81 ? 0.463 3.713 -9.452 1.00 89.62 81 ALA A N 1
ATOM 594 C CA . ALA A 1 81 ? -0.507 2.855 -8.791 1.00 89.62 81 ALA A CA 1
ATOM 595 C C . ALA A 1 81 ? -1.751 3.701 -8.487 1.00 89.62 81 ALA A C 1
ATOM 597 O O . ALA A 1 81 ? -1.755 4.502 -7.557 1.00 89.62 81 ALA A O 1
ATOM 598 N N . THR A 1 82 ? -2.789 3.577 -9.313 1.00 88.06 82 THR A N 1
ATOM 599 C CA . THR A 1 82 ? -3.976 4.443 -9.233 1.00 88.06 82 THR A CA 1
ATOM 600 C C . THR A 1 82 ? -4.685 4.302 -7.890 1.00 88.06 82 THR A C 1
ATOM 602 O O . THR A 1 82 ? -4.993 3.182 -7.480 1.00 88.06 82 THR A O 1
ATOM 605 N N . ALA A 1 83 ? -4.979 5.435 -7.244 1.00 84.06 83 ALA A N 1
ATOM 606 C CA . ALA A 1 83 ? -5.658 5.508 -5.950 1.00 84.06 83 ALA A CA 1
ATOM 607 C C . ALA A 1 83 ? -5.040 4.594 -4.872 1.00 84.06 83 ALA A C 1
ATOM 609 O O . ALA A 1 83 ? -5.750 3.890 -4.147 1.00 84.06 83 ALA A O 1
ATOM 610 N N . HIS A 1 84 ? -3.710 4.576 -4.775 1.00 83.38 84 HIS A N 1
ATOM 611 C CA . HIS A 1 84 ? -3.030 3.765 -3.773 1.00 83.38 84 HIS A CA 1
ATOM 612 C C . HIS A 1 84 ? -3.282 4.296 -2.344 1.00 83.38 84 HIS A C 1
ATOM 614 O O . HIS A 1 84 ? -3.291 5.509 -2.123 1.00 83.38 84 HIS A O 1
ATOM 620 N N . PRO A 1 85 ? -3.409 3.422 -1.328 1.00 80.81 85 PRO A N 1
ATOM 621 C CA . PRO A 1 85 ? -3.604 3.849 0.059 1.00 80.81 85 PRO A CA 1
ATOM 622 C C . PRO A 1 85 ? -2.296 4.267 0.756 1.00 80.81 85 PRO A C 1
ATOM 624 O O . PRO A 1 85 ? -2.329 4.702 1.904 1.00 80.81 85 PRO A O 1
ATOM 627 N N . PHE A 1 86 ? -1.143 4.117 0.092 1.00 82.56 86 PHE A N 1
ATOM 628 C CA . PHE A 1 86 ? 0.163 4.266 0.736 1.00 82.56 86 PHE A CA 1
ATOM 629 C C . PHE A 1 86 ? 0.459 5.686 1.225 1.00 82.56 86 PHE A C 1
ATOM 631 O O . PHE A 1 86 ? 0.078 6.682 0.596 1.00 82.56 86 PHE A O 1
ATOM 638 N N . SER A 1 87 ? 1.190 5.772 2.336 1.00 82.50 87 SER A N 1
ATOM 639 C CA . SER A 1 87 ? 1.666 7.028 2.919 1.00 82.50 87 SER A CA 1
ATOM 640 C C . SER A 1 87 ? 3.177 7.222 2.794 1.00 82.50 87 SER A C 1
ATOM 642 O O . SER A 1 87 ? 3.935 6.263 2.702 1.00 82.50 87 SER A O 1
ATOM 644 N N . ASP A 1 88 ? 3.634 8.478 2.784 1.00 83.00 88 ASP A N 1
ATOM 645 C CA . ASP A 1 88 ? 5.070 8.763 2.798 1.00 83.00 88 ASP A CA 1
ATOM 646 C C . ASP A 1 88 ? 5.710 8.188 4.063 1.00 83.00 88 ASP A C 1
ATOM 648 O O . ASP A 1 88 ? 5.220 8.380 5.175 1.00 83.00 88 ASP A O 1
ATOM 652 N N . GLY A 1 89 ? 6.831 7.496 3.885 1.00 81.62 89 GLY A N 1
ATOM 653 C CA . GLY A 1 89 ? 7.545 6.800 4.946 1.00 81.62 89 GLY A CA 1
ATOM 654 C C . GLY A 1 89 ? 7.127 5.346 5.150 1.00 81.62 89 GLY A C 1
ATOM 655 O O . GLY A 1 89 ? 7.807 4.637 5.891 1.00 81.62 89 GLY A O 1
ATOM 656 N N . GLU A 1 90 ? 6.076 4.895 4.471 1.00 81.19 90 GLU A N 1
ATOM 657 C CA . GLU A 1 90 ? 5.588 3.525 4.544 1.00 81.19 90 GLU A CA 1
ATOM 658 C C . GLU A 1 90 ? 6.468 2.545 3.768 1.00 81.19 90 GLU A C 1
ATOM 660 O O . GLU A 1 90 ? 7.039 2.894 2.733 1.00 81.19 90 GLU A O 1
ATOM 665 N N . LEU A 1 91 ? 6.556 1.308 4.259 1.00 82.88 91 LEU A N 1
ATOM 666 C CA . LEU A 1 91 ? 7.257 0.229 3.579 1.00 82.88 91 LEU A CA 1
ATOM 667 C C . LEU A 1 91 ? 6.304 -0.543 2.663 1.00 82.88 91 LEU A C 1
ATOM 669 O O . LEU A 1 91 ? 5.191 -0.898 3.048 1.00 82.88 91 LEU A O 1
ATOM 673 N N . VAL A 1 92 ? 6.760 -0.838 1.453 1.00 85.62 92 VAL A N 1
ATOM 674 C CA . VAL A 1 92 ? 6.027 -1.582 0.429 1.00 85.62 92 VAL A CA 1
ATOM 675 C C . VAL A 1 92 ? 6.904 -2.664 -0.187 1.00 85.62 92 VAL A C 1
ATOM 677 O O . VAL A 1 92 ? 8.129 -2.552 -0.223 1.00 85.62 92 VAL A O 1
ATOM 680 N N . THR A 1 93 ? 6.271 -3.716 -0.695 1.00 86.12 93 THR A N 1
ATOM 681 C CA . THR A 1 93 ? 6.937 -4.775 -1.455 1.00 86.12 93 THR A CA 1
ATOM 682 C C . THR A 1 93 ? 6.173 -5.090 -2.733 1.00 86.12 93 THR A C 1
ATOM 684 O O . THR A 1 93 ? 4.954 -4.911 -2.805 1.00 86.12 93 THR A O 1
ATOM 687 N N . PHE A 1 94 ? 6.907 -5.558 -3.736 1.00 86.31 94 PHE A N 1
ATOM 688 C CA . PHE A 1 94 ? 6.398 -5.850 -5.069 1.00 86.31 94 PHE A CA 1
ATOM 689 C C . PHE A 1 94 ? 6.416 -7.348 -5.335 1.00 86.31 94 PHE A C 1
ATOM 691 O O . PHE A 1 94 ? 7.345 -8.057 -4.935 1.00 86.31 94 PHE A O 1
ATOM 698 N N . VAL A 1 95 ? 5.381 -7.813 -6.028 1.00 83.94 95 VAL A N 1
ATOM 699 C CA . VAL A 1 95 ? 5.219 -9.208 -6.425 1.00 83.94 95 VAL A CA 1
ATOM 700 C C . VAL A 1 95 ? 4.779 -9.260 -7.883 1.00 83.94 95 VAL A C 1
ATOM 702 O O . VAL A 1 95 ? 3.986 -8.430 -8.331 1.00 83.94 95 VAL A O 1
ATOM 705 N N . ASP A 1 96 ? 5.305 -10.258 -8.589 1.00 83.31 96 ASP A N 1
ATOM 706 C CA . ASP A 1 96 ? 4.991 -10.591 -9.978 1.00 83.31 96 ASP A CA 1
ATOM 707 C C . ASP A 1 96 ? 5.299 -9.504 -11.021 1.00 83.31 96 ASP A C 1
ATOM 709 O O . ASP A 1 96 ? 4.928 -9.697 -12.169 1.00 83.31 96 ASP A O 1
ATOM 713 N N . VAL A 1 97 ? 6.055 -8.443 -10.679 1.00 85.88 97 VAL A N 1
ATOM 714 C CA . VAL A 1 97 ? 6.464 -7.390 -11.631 1.00 85.88 97 VAL A CA 1
ATOM 715 C C . VAL A 1 97 ? 7.247 -7.993 -12.791 1.00 85.88 97 VAL A C 1
ATOM 717 O O . VAL A 1 97 ? 8.361 -8.497 -12.597 1.00 85.88 97 VAL A O 1
ATOM 720 N N . ASP A 1 98 ? 6.689 -7.892 -13.994 1.00 84.81 98 ASP A N 1
ATOM 721 C CA . ASP A 1 98 ? 7.339 -8.346 -15.219 1.00 84.81 98 ASP A CA 1
ATOM 722 C C . ASP A 1 98 ? 8.226 -7.253 -15.850 1.00 84.81 98 ASP A C 1
ATOM 724 O O . ASP A 1 98 ? 8.015 -6.045 -15.704 1.00 84.81 98 ASP A O 1
ATOM 728 N N . GLY A 1 99 ? 9.303 -7.674 -16.515 1.00 85.44 99 GLY A N 1
ATOM 729 C CA . GLY A 1 99 ? 10.296 -6.792 -17.146 1.00 85.44 99 GLY A CA 1
ATOM 730 C C . GLY A 1 99 ? 11.202 -5.984 -16.193 1.00 85.44 99 GLY A C 1
ATOM 731 O O . GLY A 1 99 ? 12.293 -5.585 -16.603 1.00 85.44 99 GLY A O 1
ATOM 732 N N . MET A 1 100 ? 10.799 -5.805 -14.926 1.00 87.19 100 MET A N 1
ATOM 733 C CA . MET A 1 100 ? 11.577 -5.215 -13.821 1.00 87.19 100 MET A CA 1
ATOM 734 C C . MET A 1 100 ? 11.634 -6.141 -12.596 1.00 87.19 100 MET A C 1
ATOM 736 O O . MET A 1 100 ? 11.390 -5.745 -11.453 1.00 87.19 100 MET A O 1
ATOM 740 N N . SER A 1 101 ? 11.996 -7.403 -12.825 1.00 86.50 101 SER A N 1
ATOM 741 C CA . SER A 1 101 ? 12.006 -8.447 -11.793 1.00 86.50 101 SER A CA 1
ATOM 742 C C . SER A 1 101 ? 12.943 -8.164 -10.614 1.00 86.50 101 SER A C 1
ATOM 744 O O . SER A 1 101 ? 12.769 -8.748 -9.550 1.00 86.50 101 SER A O 1
ATOM 746 N N . ASN A 1 102 ? 13.926 -7.270 -10.773 1.00 86.69 102 ASN A N 1
ATOM 747 C CA . ASN A 1 102 ? 14.840 -6.849 -9.705 1.00 86.69 102 ASN A CA 1
ATOM 748 C C . ASN A 1 102 ? 14.129 -6.194 -8.512 1.00 86.69 102 ASN A C 1
ATOM 750 O O . ASN A 1 102 ? 14.710 -6.114 -7.435 1.00 86.69 102 ASN A O 1
ATOM 754 N N . ILE A 1 103 ? 12.897 -5.717 -8.689 1.00 87.06 103 ILE A N 1
ATOM 755 C CA . ILE A 1 103 ? 12.105 -5.090 -7.625 1.00 87.06 103 ILE A CA 1
ATOM 756 C C . ILE A 1 103 ? 11.332 -6.149 -6.816 1.00 87.06 103 ILE A C 1
ATOM 758 O O . ILE A 1 103 ? 11.039 -5.938 -5.639 1.00 87.06 103 ILE A O 1
ATOM 762 N N . ASN A 1 104 ? 11.040 -7.313 -7.403 1.00 86.44 104 ASN A N 1
ATOM 763 C CA . ASN A 1 104 ? 10.229 -8.338 -6.748 1.00 86.44 104 ASN A CA 1
ATOM 764 C C . ASN A 1 104 ? 10.901 -8.881 -5.480 1.00 86.44 104 ASN A C 1
ATOM 766 O O . ASN A 1 104 ? 12.076 -9.241 -5.489 1.00 86.44 104 ASN A O 1
ATOM 770 N N . GLY A 1 105 ? 10.129 -8.966 -4.394 1.00 80.94 105 GLY A N 1
ATOM 771 C CA . GLY A 1 105 ? 10.585 -9.492 -3.102 1.00 80.94 105 GLY A CA 1
ATOM 772 C C . GLY A 1 105 ? 11.487 -8.554 -2.293 1.00 80.94 105 GLY A C 1
ATOM 773 O O . GLY A 1 105 ? 11.871 -8.905 -1.180 1.00 80.94 105 GLY A O 1
ATOM 774 N N . ASN A 1 106 ? 11.797 -7.365 -2.814 1.00 85.75 106 ASN A N 1
ATOM 775 C CA . ASN A 1 106 ? 12.521 -6.334 -2.079 1.00 85.75 106 ASN A CA 1
ATOM 776 C C . ASN A 1 106 ? 11.556 -5.414 -1.319 1.00 85.75 106 ASN A C 1
ATOM 778 O O . ASN A 1 106 ? 10.369 -5.308 -1.647 1.00 85.75 106 ASN A O 1
ATOM 782 N N . ILE A 1 107 ? 12.080 -4.763 -0.280 1.00 86.00 107 ILE A N 1
ATOM 783 C CA . ILE A 1 107 ? 11.346 -3.812 0.557 1.00 86.00 107 ILE A CA 1
ATOM 784 C C . ILE A 1 107 ? 11.790 -2.409 0.171 1.00 86.00 107 ILE A C 1
ATOM 786 O O . ILE A 1 107 ? 12.985 -2.115 0.141 1.00 86.00 107 ILE A O 1
ATOM 790 N N . PHE A 1 108 ? 10.819 -1.543 -0.081 1.00 88.88 108 PHE A N 1
ATOM 791 C CA . PHE A 1 108 ? 11.047 -0.153 -0.442 1.00 88.88 108 PHE A CA 1
ATOM 792 C C . PHE A 1 108 ? 10.238 0.764 0.448 1.00 88.88 108 PHE A C 1
ATOM 794 O O . PHE A 1 108 ? 9.205 0.378 0.981 1.00 88.88 108 PHE A O 1
ATOM 801 N N . LYS A 1 109 ? 10.697 1.998 0.574 1.00 90.19 109 LYS A N 1
ATOM 802 C CA . LYS A 1 109 ? 10.022 3.069 1.281 1.00 90.19 109 LYS A CA 1
ATOM 803 C C . LYS A 1 109 ? 9.361 4.013 0.287 1.00 90.19 109 LYS A C 1
ATOM 805 O O . LYS A 1 109 ? 9.990 4.448 -0.677 1.00 90.19 109 LYS A O 1
ATOM 810 N N . VAL A 1 110 ? 8.104 4.343 0.545 1.00 90.50 110 VAL A N 1
ATOM 811 C CA . VAL A 1 110 ? 7.311 5.297 -0.232 1.00 90.50 110 VAL A CA 1
ATOM 812 C C . VAL A 1 110 ? 7.747 6.717 0.123 1.00 90.50 110 VAL A C 1
ATOM 814 O O . VAL A 1 110 ? 7.828 7.071 1.302 1.00 90.50 110 VAL A O 1
ATOM 817 N N . LYS A 1 111 ? 8.026 7.546 -0.884 1.00 90.88 111 LYS A N 1
ATOM 818 C CA . LYS A 1 111 ? 8.198 8.997 -0.723 1.00 90.88 111 LYS A CA 1
ATOM 819 C C . LYS A 1 111 ? 7.517 9.775 -1.837 1.00 90.88 111 LYS A C 1
ATOM 821 O O . LYS A 1 111 ? 7.258 9.236 -2.910 1.00 90.88 111 LYS A O 1
ATOM 826 N N . ASN A 1 112 ? 7.319 11.071 -1.583 1.00 90.94 112 ASN A N 1
ATOM 827 C CA . ASN A 1 112 ? 6.722 12.021 -2.515 1.00 90.94 112 ASN A CA 1
ATOM 828 C C . ASN A 1 112 ? 5.415 11.476 -3.102 1.00 90.94 112 ASN A C 1
ATOM 830 O O . ASN A 1 112 ? 5.203 11.512 -4.316 1.00 90.94 112 ASN A O 1
ATOM 834 N N . LYS A 1 113 ? 4.553 10.930 -2.235 1.00 88.38 113 LYS A N 1
ATOM 835 C CA . LYS A 1 113 ? 3.284 10.370 -2.671 1.00 88.38 113 LYS A CA 1
ATOM 836 C C . LYS A 1 113 ? 2.415 11.426 -3.350 1.00 88.38 113 LYS A C 1
ATOM 838 O O . LYS A 1 113 ? 2.268 12.555 -2.880 1.00 88.38 113 LYS A O 1
ATOM 843 N N . ALA A 1 114 ? 1.783 11.014 -4.432 1.00 91.19 114 ALA A N 1
ATOM 844 C CA . ALA A 1 114 ? 0.667 11.692 -5.064 1.00 91.19 114 ALA A CA 1
ATOM 845 C C . ALA A 1 114 ? -0.565 10.778 -4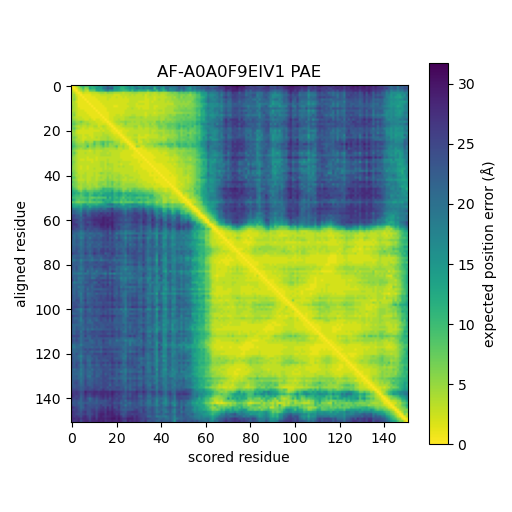.998 1.00 91.19 114 ALA A C 1
ATOM 847 O O . ALA A 1 114 ? -0.540 9.727 -4.366 1.00 91.19 114 ALA A O 1
ATOM 848 N N . THR A 1 115 ? -1.657 11.176 -5.647 1.00 87.69 115 THR A N 1
ATOM 849 C CA . THR A 1 115 ? -2.888 10.372 -5.692 1.00 87.69 115 THR A CA 1
ATOM 850 C C . THR A 1 115 ? -2.684 9.018 -6.379 1.00 87.69 115 THR A C 1
ATOM 852 O O . THR A 1 115 ? -3.271 8.023 -5.963 1.00 87.69 115 THR A O 1
ATOM 855 N N . ASP A 1 116 ? -1.855 8.988 -7.426 1.00 91.00 116 ASP A N 1
ATOM 856 C CA . ASP A 1 116 ? -1.704 7.829 -8.314 1.00 91.00 116 ASP A CA 1
ATOM 857 C C . ASP A 1 116 ? -0.247 7.381 -8.488 1.00 91.00 116 ASP A C 1
ATOM 859 O O . ASP A 1 116 ? 0.036 6.484 -9.284 1.00 91.00 116 ASP A O 1
ATOM 863 N N . THR A 1 117 ? 0.699 8.024 -7.800 1.00 93.50 117 THR A N 1
ATOM 864 C CA . THR A 1 117 ? 2.130 7.759 -7.9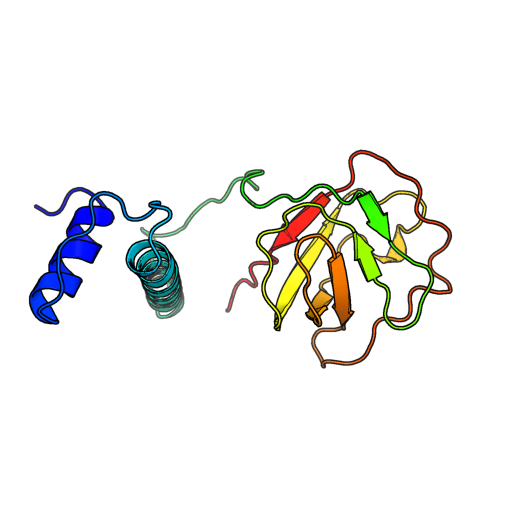80 1.00 93.50 117 THR A CA 1
ATOM 865 C C . THR A 1 117 ? 2.919 7.949 -6.700 1.00 93.50 117 THR A C 1
ATOM 867 O O . THR A 1 117 ? 2.589 8.812 -5.892 1.00 93.50 117 THR A O 1
ATOM 870 N N . PHE A 1 118 ? 4.038 7.246 -6.580 1.00 93.81 118 PHE A N 1
ATOM 871 C CA . PHE A 1 118 ? 5.010 7.466 -5.515 1.00 93.81 118 PHE A CA 1
ATOM 872 C C . PHE A 1 118 ? 6.432 7.143 -5.974 1.00 93.81 118 PHE A C 1
ATOM 874 O O . PHE A 1 118 ? 6.637 6.404 -6.936 1.00 93.81 118 PHE A O 1
ATOM 881 N N . GLU A 1 119 ? 7.421 7.695 -5.278 1.00 94.69 119 GLU A N 1
ATOM 882 C CA . GLU A 1 119 ? 8.839 7.434 -5.511 1.00 94.69 119 GLU A CA 1
ATOM 883 C C . GLU A 1 119 ? 9.355 6.311 -4.605 1.00 94.69 119 GLU A C 1
ATOM 885 O O . GLU A 1 119 ? 8.950 6.190 -3.444 1.00 94.69 119 GLU A O 1
ATOM 890 N N . LEU A 1 120 ? 10.283 5.512 -5.135 1.00 92.56 120 LEU A N 1
ATOM 891 C CA . LEU A 1 120 ? 10.942 4.428 -4.417 1.00 92.56 120 LEU A CA 1
ATOM 892 C C . LEU A 1 120 ? 12.238 4.896 -3.763 1.00 92.56 120 LEU A C 1
ATOM 894 O O . LEU A 1 120 ? 13.165 5.389 -4.413 1.00 92.56 120 LEU A O 1
ATOM 898 N N . TYR A 1 121 ? 12.304 4.664 -2.462 1.00 92.88 121 TYR A N 1
ATOM 899 C CA . TYR A 1 121 ? 13.492 4.816 -1.642 1.00 92.88 121 TYR A CA 1
ATOM 900 C C . TYR A 1 121 ? 13.813 3.486 -0.965 1.00 92.88 121 TYR A C 1
ATOM 902 O O . TYR A 1 121 ? 12.957 2.607 -0.868 1.00 92.88 121 TYR A O 1
ATOM 910 N N . ASP A 1 122 ? 15.044 3.308 -0.510 1.00 89.88 122 ASP A N 1
ATOM 911 C CA . ASP A 1 122 ? 15.380 2.176 0.344 1.00 89.88 122 ASP A CA 1
ATOM 912 C C . ASP A 1 122 ? 15.003 2.455 1.811 1.00 89.88 122 ASP A C 1
ATOM 914 O O . ASP A 1 122 ? 14.500 3.526 2.180 1.00 89.88 122 ASP A O 1
ATOM 918 N N . VAL A 1 123 ? 15.230 1.460 2.667 1.00 84.69 123 VAL A N 1
ATOM 919 C CA . VAL A 1 123 ? 14.952 1.556 4.107 1.00 84.69 123 VAL A CA 1
ATOM 920 C C . VAL A 1 123 ? 15.844 2.584 4.821 1.00 84.69 123 VAL A C 1
ATOM 922 O O . VAL A 1 123 ? 15.449 3.116 5.861 1.00 84.69 123 VAL A O 1
ATOM 925 N N . GLU A 1 124 ? 16.999 2.923 4.244 1.00 87.38 124 GLU A N 1
ATOM 926 C CA . GLU A 1 124 ? 17.965 3.902 4.756 1.00 87.38 124 GLU A CA 1
ATOM 927 C C . GLU A 1 124 ? 17.673 5.336 4.259 1.00 87.38 124 GLU A C 1
ATOM 929 O O . GLU A 1 124 ? 18.265 6.298 4.749 1.00 87.38 124 GLU A O 1
ATOM 934 N N . ASN A 1 125 ? 16.640 5.513 3.424 1.00 87.00 125 ASN A N 1
ATOM 935 C CA . ASN A 1 125 ? 16.208 6.756 2.771 1.00 87.00 125 ASN A CA 1
ATOM 936 C C . ASN A 1 125 ? 17.090 7.235 1.607 1.00 87.00 125 ASN A C 1
ATOM 938 O O . ASN A 1 125 ? 17.005 8.417 1.245 1.00 87.00 125 ASN A O 1
ATOM 942 N N . GLU A 1 126 ? 17.846 6.346 0.973 1.00 91.56 126 GLU A N 1
ATOM 943 C CA . GLU A 1 126 ? 18.497 6.605 -0.310 1.00 91.56 126 GLU A CA 1
ATOM 944 C C . GLU A 1 126 ? 17.536 6.349 -1.478 1.00 91.56 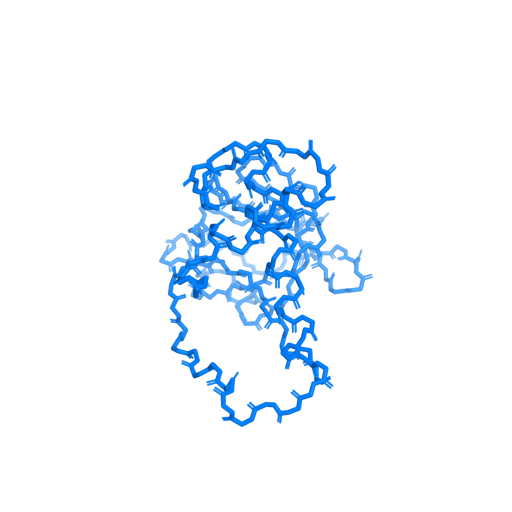126 GLU A C 1
ATOM 946 O O . GLU A 1 126 ? 16.581 5.573 -1.392 1.00 91.56 126 GLU A O 1
ATOM 951 N N . LYS A 1 127 ? 17.762 7.055 -2.589 1.00 91.69 127 LYS A N 1
ATOM 952 C CA . LYS A 1 127 ? 16.946 6.919 -3.801 1.00 91.69 127 LYS A CA 1
ATOM 953 C C . LYS A 1 127 ? 17.222 5.577 -4.468 1.00 91.69 127 LYS A C 1
ATOM 955 O O . LYS A 1 127 ? 18.377 5.236 -4.713 1.00 91.69 127 LYS A O 1
ATOM 960 N N . VAL A 1 128 ? 16.168 4.861 -4.847 1.00 92.56 128 VAL A N 1
ATOM 961 C CA . VAL A 1 128 ? 16.316 3.609 -5.595 1.00 92.56 128 VAL A CA 1
ATOM 962 C C . VAL A 1 128 ? 16.486 3.938 -7.070 1.00 92.56 128 VAL A C 1
ATOM 964 O O . VAL A 1 128 ? 15.559 4.422 -7.724 1.00 92.56 128 VAL A O 1
ATOM 967 N N . ASP A 1 129 ? 17.678 3.669 -7.596 1.00 91.81 129 ASP A N 1
ATOM 968 C CA . ASP A 1 129 ? 17.962 3.781 -9.022 1.00 91.81 129 ASP A CA 1
ATOM 969 C C . ASP A 1 129 ? 17.416 2.557 -9.766 1.00 91.81 129 ASP A C 1
ATOM 971 O O . ASP A 1 129 ? 17.890 1.435 -9.595 1.00 91.81 129 ASP A O 1
ATOM 975 N N . THR A 1 130 ? 16.406 2.784 -10.599 1.00 89.19 130 THR A N 1
ATOM 976 C CA . THR A 1 130 ? 15.748 1.742 -11.403 1.00 89.19 130 THR A CA 1
ATOM 977 C C . THR A 1 130 ? 16.216 1.738 -12.857 1.00 89.19 130 THR A C 1
ATOM 979 O O . THR A 1 130 ? 15.769 0.907 -13.638 1.00 89.19 130 THR A O 1
ATOM 982 N N . THR A 1 131 ? 17.147 2.618 -13.248 1.00 88.75 131 THR A N 1
ATOM 983 C CA . THR A 1 131 ? 17.550 2.814 -14.656 1.00 88.75 131 THR A CA 1
ATOM 984 C C . THR A 1 131 ? 18.116 1.563 -15.333 1.00 88.75 131 THR A C 1
ATOM 986 O O . THR A 1 131 ? 18.027 1.433 -16.554 1.00 88.75 131 THR A O 1
ATOM 989 N N . LEU A 1 132 ? 18.690 0.639 -14.555 1.00 87.50 132 LEU A N 1
ATOM 990 C CA . LEU A 1 132 ? 19.278 -0.613 -15.040 1.00 87.50 132 LEU A CA 1
ATOM 991 C C . LEU A 1 132 ? 18.381 -1.837 -14.813 1.00 87.50 132 LEU A C 1
ATOM 993 O O . LEU A 1 132 ? 18.815 -2.959 -15.068 1.00 87.50 132 LEU A O 1
ATOM 997 N N . TYR A 1 133 ? 17.148 -1.655 -14.333 1.00 85.88 133 TYR A N 1
ATOM 998 C CA . TYR A 1 133 ? 16.272 -2.770 -13.950 1.00 85.88 133 TYR A CA 1
ATOM 999 C C . TYR A 1 133 ? 15.505 -3.381 -15.126 1.00 85.88 133 TYR A C 1
ATOM 1001 O O . TYR A 1 133 ? 14.758 -4.334 -14.932 1.00 85.88 133 TYR A O 1
ATOM 1009 N N . GLY A 1 134 ? 15.717 -2.882 -16.344 1.00 85.56 134 GLY A N 1
ATOM 1010 C CA . GLY A 1 134 ? 15.014 -3.342 -17.539 1.00 85.56 134 GLY A CA 1
ATOM 1011 C C . GLY A 1 134 ? 13.876 -2.403 -17.912 1.00 85.56 134 GLY A C 1
ATOM 1012 O O . GLY A 1 134 ? 13.919 -1.223 -17.608 1.00 85.56 134 GLY A O 1
ATOM 1013 N N . THR A 1 135 ? 12.877 -2.882 -18.645 1.00 85.44 135 THR A N 1
ATOM 1014 C CA . THR A 1 135 ? 11.699 -2.078 -19.005 1.00 85.44 135 THR A CA 1
ATOM 1015 C C . THR A 1 135 ? 10.492 -2.737 -18.380 1.00 85.44 135 THR A C 1
ATOM 1017 O O . THR A 1 135 ? 10.287 -3.925 -18.601 1.00 85.44 135 THR A O 1
ATOM 1020 N N . TYR A 1 136 ? 9.703 -1.973 -17.627 1.00 84.94 136 TYR A N 1
ATOM 1021 C CA . TYR A 1 136 ? 8.468 -2.469 -17.037 1.00 84.94 136 TYR A CA 1
ATOM 1022 C C . TYR A 1 136 ? 7.546 -3.034 -18.125 1.00 84.94 136 TYR A C 1
ATOM 1024 O O . TYR A 1 136 ? 7.244 -2.350 -19.108 1.00 84.94 136 TYR A O 1
ATOM 1032 N N . ALA A 1 137 ? 7.109 -4.277 -17.940 1.00 82.94 137 ALA A N 1
ATOM 1033 C CA . ALA A 1 137 ? 6.108 -4.922 -18.771 1.00 82.94 137 ALA A CA 1
ATOM 1034 C C . ALA A 1 137 ? 4.851 -5.103 -17.922 1.00 82.94 137 ALA A C 1
ATOM 1036 O O . ALA A 1 137 ? 4.897 -5.741 -16.879 1.00 82.94 137 ALA A O 1
ATOM 1037 N N . ALA A 1 138 ? 3.736 -4.514 -18.355 1.00 75.00 138 ALA A N 1
ATOM 1038 C CA . ALA A 1 138 ? 2.499 -4.594 -17.592 1.00 75.00 138 ALA A CA 1
ATOM 1039 C C . ALA A 1 138 ? 1.972 -6.035 -17.545 1.00 75.00 138 ALA A C 1
ATOM 1041 O O . ALA A 1 138 ? 1.629 -6.600 -18.589 1.00 75.00 138 ALA A O 1
ATOM 1042 N N . ALA A 1 139 ? 1.859 -6.596 -16.341 1.00 69.50 139 ALA A N 1
ATOM 1043 C CA . ALA A 1 139 ? 1.220 -7.881 -16.086 1.00 69.50 139 ALA A CA 1
ATOM 1044 C C . ALA A 1 139 ? 0.255 -7.788 -14.885 1.00 69.50 139 ALA A C 1
ATOM 1046 O O . ALA A 1 139 ? -0.293 -6.725 -14.584 1.00 69.50 139 ALA A O 1
ATOM 1047 N N . ALA A 1 140 ? -0.040 -8.914 -14.229 1.00 70.69 140 ALA A N 1
ATOM 1048 C CA . ALA A 1 140 ? -0.841 -8.945 -13.004 1.00 70.69 140 ALA A CA 1
ATOM 1049 C C . ALA A 1 140 ? 0.014 -8.527 -11.792 1.00 70.69 140 ALA A C 1
ATOM 1051 O O . ALA A 1 140 ? 0.102 -9.259 -10.810 1.00 70.69 140 ALA A O 1
ATOM 1052 N N . ASP A 1 141 ? 0.661 -7.368 -11.898 1.00 79.31 141 ASP A N 1
ATOM 1053 C CA . ASP A 1 141 ? 1.660 -6.886 -10.951 1.00 79.31 141 ASP A CA 1
ATOM 1054 C C . ASP A 1 141 ? 0.986 -6.211 -9.762 1.00 79.31 141 ASP A C 1
ATOM 1056 O O . ASP A 1 141 ? 0.054 -5.407 -9.914 1.00 79.31 141 ASP A O 1
ATOM 1060 N N . PHE A 1 142 ? 1.485 -6.489 -8.562 1.00 76.56 142 PHE A N 1
ATOM 1061 C CA . PHE A 1 142 ? 0.892 -5.951 -7.347 1.00 76.56 142 PHE A CA 1
ATOM 1062 C C . PHE A 1 142 ? 1.946 -5.432 -6.379 1.00 76.56 142 PHE A C 1
ATOM 1064 O O . PHE A 1 142 ? 3.000 -6.036 -6.177 1.00 76.56 142 PHE A O 1
ATOM 1071 N N . VAL A 1 143 ? 1.606 -4.321 -5.734 1.00 73.31 143 VAL A N 1
ATOM 1072 C CA . VAL A 1 143 ? 2.344 -3.757 -4.607 1.00 73.31 143 VAL A CA 1
ATOM 1073 C C . VAL A 1 143 ? 1.488 -3.846 -3.350 1.00 73.31 143 VAL A C 1
ATOM 1075 O O . VAL A 1 143 ? 0.280 -3.593 -3.388 1.00 73.31 143 VAL A O 1
ATOM 1078 N N . TYR A 1 144 ? 2.109 -4.218 -2.237 1.00 77.19 144 TYR A N 1
ATOM 1079 C CA . TYR A 1 144 ? 1.454 -4.361 -0.939 1.00 77.19 144 TYR A CA 1
ATOM 1080 C C . TYR A 1 144 ? 2.253 -3.631 0.131 1.00 77.19 144 TYR A C 1
ATOM 1082 O O . TYR A 1 144 ? 3.476 -3.524 0.030 1.00 77.19 144 TYR A O 1
ATOM 1090 N N . ARG A 1 145 ? 1.563 -3.188 1.185 1.00 67.75 145 ARG A N 1
ATOM 1091 C CA . ARG A 1 145 ? 2.207 -2.706 2.413 1.00 67.75 145 ARG A CA 1
ATOM 1092 C C . ARG A 1 145 ? 3.052 -3.837 2.993 1.00 67.75 145 ARG A C 1
ATOM 1094 O O . ARG A 1 145 ? 2.552 -4.947 3.189 1.00 67.75 145 ARG A O 1
ATOM 1101 N N . TYR A 1 146 ? 4.323 -3.566 3.247 1.00 60.78 146 TYR A N 1
ATOM 1102 C CA . TYR A 1 146 ? 5.190 -4.503 3.937 1.00 60.78 146 TYR A CA 1
ATOM 1103 C C . TYR A 1 146 ? 4.945 -4.352 5.438 1.00 60.78 146 TYR A C 1
ATOM 1105 O O . TYR A 1 146 ? 5.372 -3.374 6.045 1.00 60.78 146 TYR A O 1
ATOM 1113 N N . ALA A 1 147 ? 4.233 -5.311 6.027 1.00 52.56 147 ALA A N 1
ATOM 1114 C CA . ALA A 1 147 ? 4.205 -5.464 7.473 1.00 52.56 147 ALA A CA 1
ATOM 1115 C C . ALA A 1 147 ? 5.531 -6.117 7.883 1.00 52.56 147 ALA A C 1
ATOM 1117 O O . ALA A 1 147 ? 5.732 -7.310 7.637 1.00 52.56 147 ALA A O 1
ATOM 1118 N N . THR A 1 148 ? 6.460 -5.348 8.452 1.00 45.50 148 THR A N 1
ATOM 1119 C CA . THR A 1 148 ? 7.562 -5.954 9.199 1.00 45.50 148 THR A CA 1
ATOM 1120 C C . THR A 1 148 ? 6.944 -6.758 10.346 1.00 45.50 148 THR A C 1
ATOM 1122 O O . THR A 1 148 ? 6.067 -6.254 11.047 1.00 45.50 148 THR A O 1
ATOM 1125 N N . PRO A 1 149 ? 7.341 -8.023 10.556 1.00 39.41 149 PRO A N 1
ATOM 1126 C CA . PRO A 1 149 ? 7.253 -8.598 11.882 1.00 39.41 149 PRO A CA 1
ATOM 1127 C C . PRO A 1 149 ? 8.261 -7.814 12.720 1.00 39.41 149 PRO A C 1
ATOM 1129 O O . PRO A 1 149 ? 9.468 -8.053 12.623 1.00 39.41 149 PRO A O 1
ATOM 1132 N N . ASP A 1 150 ? 7.774 -6.820 13.449 1.00 40.66 150 ASP A N 1
ATOM 1133 C CA . ASP A 1 150 ? 8.551 -6.189 14.504 1.00 40.66 150 ASP A CA 1
ATOM 1134 C C . ASP A 1 150 ? 8.729 -7.270 15.589 1.00 40.66 150 ASP A C 1
ATOM 1136 O O . ASP A 1 150 ? 7.777 -7.951 15.981 1.00 40.66 150 ASP A O 1
ATOM 1140 N N . TRP A 1 151 ? 9.991 -7.597 15.867 1.00 42.94 151 TRP A N 1
ATOM 1141 C CA . TRP A 1 151 ? 10.439 -8.782 16.611 1.00 42.94 151 TRP A CA 1
ATOM 1142 C C . TRP A 1 151 ? 10.289 -8.639 18.122 1.00 42.94 151 TRP A C 1
ATOM 1144 O O . TRP A 1 151 ? 10.491 -7.524 18.643 1.00 42.94 151 TRP A O 1
#

Nearest PDB structures (foldseek):
  7sol-assembly2_C  TM=9.107E-01  e=2.422E-07  Homo sapiens
  7sol-assembly1_A  TM=9.055E-01  e=4.779E-07  Homo sapiens
  7pvn-assembly1_A  TM=9.085E-01  e=2.383E-06  Homo sapiens
  7pyv-assembly1_A  TM=8.229E-01  e=2.383E-06  Homo sapiens
  7pvn-assembly2_B  TM=8.670E-01  e=3.193E-05  Homo sapiens

Foldseek 3Di:
DQDDPQSVLQVVCVVVVHDGDPDLPDPDPSSVVSVVVVVVVVLVVCLVDPDPPPPPPDPVDPPFKFFWPAWDQAFQIKTFTAQHPDDAQFKKAKDPWPQQCVRHPAIWGWHPDDRGMTTTAHNVRGGHRSNPRGGTDHDRMIMGGDDPPPD

Radius of gyration: 18.44 Å; Cα contacts (8 Å, |Δi|>4): 257; chains: 1; bounding box: 41×32×46 Å

Mean predicted aligned error: 13.26 Å

Organism: NCBI:txid412755

Solvent-accessible surface area (backbone atoms only — not comparable to full-atom values): 8663 Å² total; per-residue (Å²): 132,82,87,49,69,42,53,52,52,33,55,55,29,56,75,74,72,48,78,75,69,94,42,42,92,34,92,48,77,65,24,50,51,49,43,53,53,50,50,53,50,52,51,51,60,58,59,78,45,94,50,86,88,70,67,78,84,70,68,94,63,80,78,64,60,35,57,48,77,45,55,46,67,28,81,46,16,39,36,31,24,75,73,46,90,77,50,68,76,36,45,31,32,34,41,69,41,35,51,31,54,80,48,41,81,41,72,31,19,34,32,82,60,56,67,37,35,31,31,37,19,35,88,89,70,46,67,35,67,27,61,84,43,56,57,64,41,92,58,90,19,36,34,31,70,50,77,74,82,75,127

InterPro domains:
  IPR032418 Ubiquitin-activating enzyme E1, FCCH domain [PF16190] (75-130)
  IPR042302 Ubiquitin-activating enzyme E1, FCCH domain superfamily [G3DSA:2.40.30.180] (64-140)

Secondary structure (DSSP, 8-state):
---SHHHHHHHHHHHHTPPPPS-TT-SSHHHHHHHHHHHHHHHHHHHHS--TT--------STTEEE--EE-SSSS-EEE-TT----TT-EEEEES-BS-GGGBT-EEEEES--SSEEEEE-TTS-B---TTS---B-SS-EEEE------

pLDDT: mean 79.6, std 13.31, range [39.41, 94.69]